Protein AF-A0A2G9QED4-F1 (afdb_monomer)

Secondary structure (DSSP, 8-state):
--------HHHHHHHHHHHHHHHHHHHHHHHH---SS-HHHHTHHHHSHHHHHHHHHHH-HHHHHHHHSS-HHHHHHHHHHHHHHHSPP----

pLDDT: mean 87.67, std 11.31, range [48.25, 98.0]

Foldseek 3Di:
DDPPDPPDPVNVVVVVVVVVVVVVVVVVVVVPDDDPADVVRVCCCPPNCCNPPVVVCLVPQVSVCVVVVDGPVVVVVVCVVCVVVPDDDPDDD

Solvent-accessible surface area (backbone atoms only — not comparable to full-atom values): 5810 Å² total; per-residue (Å²): 141,78,89,79,79,77,77,50,70,69,58,55,51,50,53,53,49,52,54,51,52,51,53,50,52,51,51,52,52,60,71,69,53,85,62,95,69,47,71,76,63,73,40,30,72,81,70,22,64,63,65,66,41,44,69,64,28,67,77,33,62,74,56,28,26,72,72,71,74,37,54,72,66,60,47,52,54,52,44,66,74,41,45,83,78,69,53,83,78,88,74,91,124

Organism: Aquarana catesbeiana (NCBI:txid8400)

Sequence (93 aa):
MLAMQYIGPAVIMAAVAALIDEEEEDNRRRRRHRFWIHPIIAQREGRGQFGVLYNDLRAHENKFFNYTRMSIRSFDELLGLLSSHLERQNTSF

Mean predicted aligned error: 10.55 Å

Radius of gyration: 25.97 Å; Cα contacts (8 Å, |Δi|>4): 26; chains: 1; bounding box: 54×49×63 Å

Structure (mmCIF, N/CA/C/O backbone):
data_AF-A0A2G9QED4-F1
#
_entry.id   AF-A0A2G9QED4-F1
#
loop_
_atom_site.group_PDB
_atom_site.id
_atom_site.type_symbol
_atom_site.label_atom_id
_atom_site.label_alt_id
_atom_site.label_comp_id
_atom_site.label_asym_id
_atom_site.label_entity_id
_atom_site.label_seq_id
_atom_site.pdbx_PDB_ins_code
_atom_site.Cartn_x
_atom_site.Cartn_y
_atom_site.Cartn_z
_atom_site.occupancy
_atom_site.B_iso_or_equiv
_atom_site.auth_seq_id
_atom_site.auth_comp_id
_atom_site.auth_asym_id
_atom_site.auth_atom_id
_atom_site.pdbx_PDB_model_num
ATOM 1 N N . MET A 1 1 ? 29.559 -29.863 -46.820 1.00 48.66 1 MET A N 1
ATOM 2 C CA . ME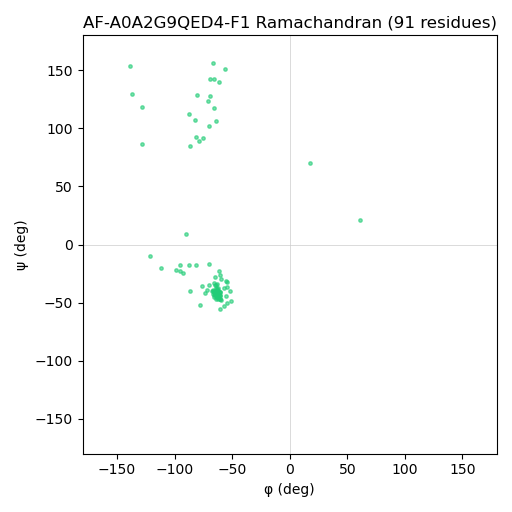T A 1 1 ? 28.679 -29.914 -45.628 1.00 48.66 1 MET A CA 1
ATOM 3 C C . MET A 1 1 ? 29.597 -30.143 -44.432 1.00 48.66 1 MET A C 1
ATOM 5 O O . MET A 1 1 ? 30.226 -31.181 -44.429 1.00 48.66 1 MET A O 1
ATOM 9 N N . LEU A 1 2 ? 29.863 -29.256 -43.473 1.00 49.22 2 LEU A N 1
ATOM 10 C CA . LEU A 1 2 ? 29.222 -28.037 -42.976 1.00 49.22 2 LEU A CA 1
ATOM 11 C C . LEU A 1 2 ? 30.312 -26.969 -42.724 1.00 49.22 2 LEU A C 1
ATOM 13 O O . LEU A 1 2 ? 31.262 -27.239 -41.996 1.00 49.22 2 LEU A O 1
ATOM 17 N N . ALA A 1 3 ? 30.149 -25.749 -43.240 1.00 48.25 3 ALA A N 1
ATOM 18 C CA . ALA A 1 3 ? 30.826 -24.577 -42.680 1.00 48.25 3 ALA A CA 1
ATOM 19 C C . ALA A 1 3 ? 29.933 -24.051 -41.549 1.00 48.25 3 ALA A C 1
ATOM 21 O O . ALA A 1 3 ? 29.036 -23.242 -41.773 1.00 48.25 3 ALA A O 1
ATOM 22 N N . MET A 1 4 ? 30.083 -24.617 -40.352 1.00 52.62 4 MET A N 1
ATOM 23 C CA . MET A 1 4 ? 29.249 -24.269 -39.204 1.00 52.62 4 MET A CA 1
ATOM 24 C C . MET A 1 4 ? 29.746 -22.951 -38.593 1.00 52.62 4 MET A C 1
ATOM 26 O O . MET A 1 4 ? 30.649 -22.937 -37.768 1.00 52.62 4 MET A O 1
ATOM 30 N N . GLN A 1 5 ? 29.198 -21.848 -39.105 1.00 59.47 5 GLN A N 1
ATOM 31 C CA . GLN A 1 5 ? 28.887 -20.579 -38.436 1.00 59.47 5 GLN A CA 1
ATOM 32 C C . GLN A 1 5 ? 29.586 -20.304 -37.079 1.00 59.47 5 GLN A C 1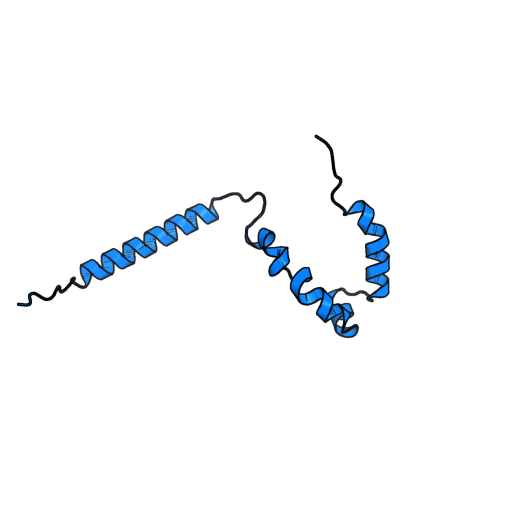
ATOM 34 O O . GLN A 1 5 ? 28.931 -20.247 -36.041 1.00 59.47 5 GLN A O 1
ATOM 39 N N . TYR A 1 6 ? 30.900 -20.059 -37.056 1.00 60.81 6 TYR A N 1
ATOM 40 C CA . TYR A 1 6 ? 31.532 -19.434 -35.887 1.00 60.81 6 TYR A CA 1
ATOM 41 C C . TYR A 1 6 ? 31.310 -17.924 -35.964 1.00 60.81 6 TYR A C 1
ATOM 43 O O . TYR A 1 6 ? 32.072 -17.191 -36.595 1.00 60.81 6 TYR A O 1
ATOM 51 N N . ILE A 1 7 ? 30.234 -17.454 -35.334 1.00 65.12 7 ILE A N 1
ATOM 52 C CA . ILE A 1 7 ? 30.081 -16.033 -35.020 1.00 65.12 7 ILE A CA 1
ATOM 53 C C . ILE A 1 7 ? 31.205 -15.705 -34.031 1.00 65.12 7 ILE A C 1
ATOM 55 O O . ILE A 1 7 ? 31.195 -16.173 -32.894 1.00 65.12 7 ILE A O 1
ATOM 59 N N . GLY A 1 8 ? 32.230 -14.988 -34.497 1.00 75.31 8 GLY A N 1
ATOM 60 C CA . GLY A 1 8 ? 33.411 -14.687 -33.691 1.00 75.31 8 GLY A CA 1
ATOM 61 C C . GLY A 1 8 ? 33.044 -13.968 -32.384 1.00 75.31 8 GLY A C 1
ATOM 62 O O . GLY A 1 8 ? 32.061 -13.223 -32.356 1.00 75.31 8 GLY A O 1
ATOM 63 N N . PRO A 1 9 ? 33.833 -14.135 -31.306 1.00 80.06 9 PRO A N 1
ATOM 64 C CA . PRO A 1 9 ? 33.530 -13.570 -29.988 1.00 80.06 9 PRO A CA 1
ATOM 65 C C . PRO A 1 9 ? 33.322 -12.051 -30.031 1.00 80.06 9 PRO A C 1
ATOM 67 O O . PRO A 1 9 ? 32.482 -11.529 -29.311 1.00 80.06 9 PRO A O 1
ATOM 70 N N . ALA A 1 10 ? 34.002 -11.347 -30.938 1.00 80.56 10 ALA A N 1
ATOM 71 C CA . ALA A 1 10 ? 33.805 -9.916 -31.154 1.00 80.56 10 ALA A CA 1
ATOM 72 C C . ALA A 1 10 ? 32.384 -9.557 -31.629 1.00 80.56 10 ALA A C 1
ATOM 74 O O . ALA A 1 10 ? 31.839 -8.547 -31.199 1.00 80.56 10 ALA A O 1
ATOM 75 N N . VAL A 1 11 ? 31.762 -10.384 -32.476 1.00 85.88 11 VAL A N 1
ATOM 76 C CA . VAL A 1 11 ? 30.401 -10.142 -32.985 1.00 85.88 11 VAL A CA 1
ATOM 77 C C . VAL A 1 11 ? 29.368 -10.375 -31.883 1.00 85.88 11 VAL A C 1
ATOM 79 O O . VAL A 1 11 ? 28.433 -9.592 -31.748 1.00 85.88 11 VAL A O 1
ATOM 82 N N . ILE A 1 12 ? 29.567 -11.403 -31.051 1.00 85.94 12 ILE A N 1
ATOM 83 C CA . ILE A 1 12 ? 28.716 -11.651 -29.878 1.00 85.94 12 ILE A CA 1
ATOM 84 C C . ILE A 1 12 ? 28.849 -10.498 -28.878 1.00 85.94 12 ILE A C 1
ATOM 86 O O . ILE A 1 12 ? 27.839 -9.965 -28.430 1.00 85.94 12 ILE A O 1
ATOM 90 N N . MET A 1 13 ? 30.074 -10.063 -28.572 1.00 90.38 13 MET A N 1
ATOM 91 C CA . MET A 1 13 ? 30.306 -8.944 -27.654 1.00 90.38 13 MET A CA 1
ATOM 92 C C . MET A 1 13 ? 29.722 -7.628 -28.179 1.00 90.38 13 MET A C 1
ATOM 94 O O . MET A 1 13 ? 29.152 -6.874 -27.397 1.00 90.38 13 MET A O 1
ATOM 98 N N . ALA A 1 14 ? 29.804 -7.367 -29.486 1.00 91.44 14 ALA A N 1
ATOM 99 C CA . ALA A 1 14 ? 29.193 -6.189 -30.098 1.00 91.44 14 ALA A CA 1
ATOM 100 C C . ALA A 1 14 ? 27.658 -6.231 -30.028 1.00 91.44 14 ALA A C 1
ATOM 102 O O . ALA A 1 14 ? 27.035 -5.222 -29.714 1.00 91.44 14 ALA A O 1
ATOM 103 N N . ALA A 1 15 ? 27.048 -7.397 -30.267 1.00 92.38 15 ALA A N 1
ATOM 104 C CA . ALA A 1 15 ? 25.604 -7.569 -30.128 1.00 92.38 15 ALA A CA 1
ATOM 105 C C . ALA A 1 15 ? 25.146 -7.391 -28.670 1.00 92.38 15 ALA A C 1
ATOM 107 O O . ALA A 1 15 ? 24.158 -6.709 -28.421 1.00 92.38 15 ALA A O 1
ATOM 108 N N . VAL A 1 16 ? 25.887 -7.946 -27.704 1.00 94.44 16 VAL A N 1
ATOM 109 C CA . VAL A 1 16 ? 25.607 -7.760 -26.270 1.00 94.44 16 VAL A CA 1
ATOM 110 C C . VAL A 1 16 ? 25.742 -6.290 -25.869 1.00 94.44 16 VAL A C 1
ATOM 112 O O . VAL A 1 16 ? 24.860 -5.773 -25.193 1.00 94.44 16 VAL A O 1
ATOM 115 N N . ALA A 1 17 ? 26.797 -5.601 -26.312 1.00 94.38 17 ALA A N 1
ATOM 116 C CA . ALA A 1 17 ? 26.980 -4.177 -26.037 1.00 94.38 17 A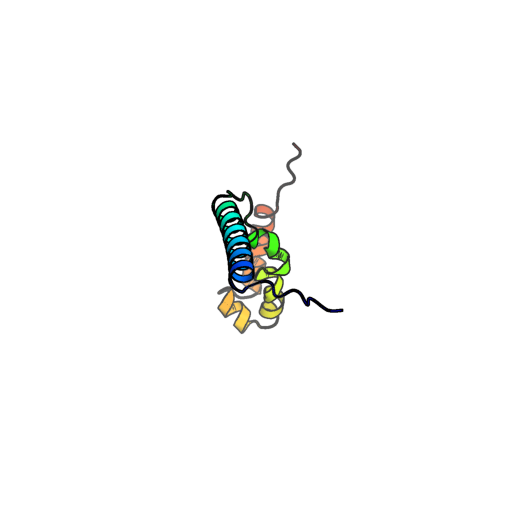LA A CA 1
ATOM 117 C C . ALA A 1 17 ? 25.834 -3.329 -26.612 1.00 94.38 17 ALA A C 1
ATOM 119 O O . ALA A 1 17 ? 25.296 -2.486 -25.904 1.00 94.38 17 ALA A O 1
ATOM 120 N N . ALA A 1 18 ? 25.394 -3.607 -27.845 1.00 93.69 18 ALA A N 1
ATOM 121 C CA . ALA A 1 18 ? 24.273 -2.899 -28.462 1.00 93.69 18 ALA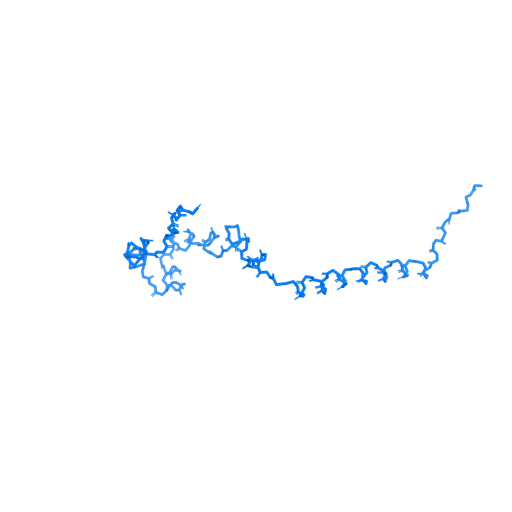 A CA 1
ATOM 122 C C . ALA A 1 18 ? 22.949 -3.096 -27.699 1.00 93.69 18 ALA A C 1
ATOM 124 O O . ALA A 1 18 ? 22.190 -2.143 -27.545 1.00 93.69 18 ALA A O 1
ATOM 125 N N . LEU A 1 19 ? 22.688 -4.305 -27.184 1.00 93.56 19 LEU A N 1
ATOM 126 C CA . LEU A 1 19 ? 21.506 -4.579 -26.356 1.00 93.56 19 LEU A CA 1
ATOM 127 C C . LEU A 1 19 ? 21.556 -3.834 -25.012 1.00 93.56 19 LEU A C 1
ATOM 129 O O . LEU A 1 19 ? 20.536 -3.319 -24.560 1.00 93.56 19 LEU A O 1
ATOM 133 N N . ILE A 1 20 ? 22.735 -3.758 -24.387 1.00 94.19 20 ILE A N 1
ATOM 134 C CA . ILE A 1 20 ? 22.930 -3.011 -23.135 1.00 94.19 20 ILE A CA 1
ATOM 135 C C . ILE A 1 20 ? 22.729 -1.508 -23.375 1.00 94.19 20 ILE A C 1
ATOM 137 O O . ILE A 1 20 ? 22.013 -0.861 -22.611 1.00 94.19 20 ILE A O 1
ATOM 141 N N . ASP A 1 21 ? 23.304 -0.962 -24.449 1.00 93.00 21 ASP A N 1
ATOM 142 C CA . ASP A 1 21 ? 23.158 0.453 -24.804 1.00 93.00 21 ASP A CA 1
ATOM 143 C C . ASP A 1 21 ? 21.690 0.820 -25.081 1.00 93.00 21 ASP A C 1
ATOM 145 O O . ASP A 1 21 ? 21.220 1.868 -24.626 1.00 93.00 21 ASP A O 1
ATOM 149 N N . GLU A 1 22 ? 20.942 -0.047 -25.777 1.00 92.19 22 GLU A N 1
ATOM 150 C CA . GLU A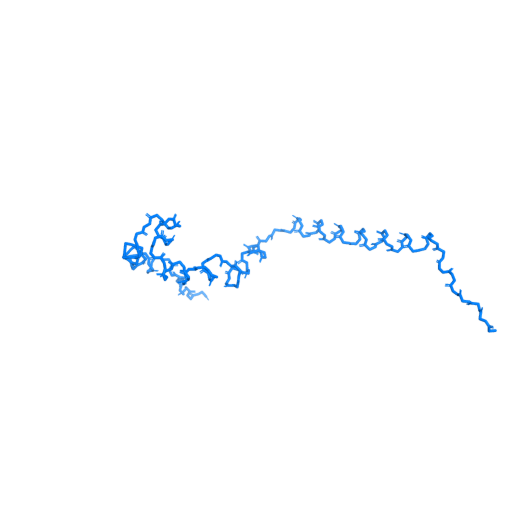 1 22 ? 19.506 0.133 -26.032 1.00 92.19 22 GLU A CA 1
ATOM 151 C C . GLU A 1 22 ? 18.693 0.147 -24.725 1.00 92.19 22 GLU A C 1
ATOM 153 O O . GLU A 1 22 ? 17.878 1.052 -24.507 1.00 92.19 22 GLU A O 1
ATOM 158 N N . GLU A 1 23 ? 18.959 -0.786 -23.806 1.00 92.44 23 GLU A N 1
ATOM 159 C CA . GLU A 1 23 ? 18.307 -0.824 -22.492 1.00 92.44 23 GLU A CA 1
ATOM 160 C C . GLU A 1 23 ? 18.641 0.419 -21.640 1.00 92.44 23 GLU A C 1
ATOM 162 O O . GLU A 1 23 ? 17.766 0.990 -20.970 1.00 92.44 23 GLU A O 1
ATOM 167 N N . GLU A 1 24 ? 19.891 0.887 -21.670 1.00 91.44 24 GLU A N 1
ATOM 168 C CA . GLU A 1 24 ? 20.310 2.108 -20.978 1.00 91.44 24 GLU A CA 1
ATOM 169 C C . GLU A 1 24 ? 19.674 3.374 -21.567 1.00 91.44 24 GLU A C 1
ATOM 171 O O . GLU A 1 24 ? 19.312 4.295 -20.822 1.00 91.44 24 GLU A O 1
ATOM 176 N N . GLU A 1 25 ? 19.545 3.458 -22.892 1.00 89.31 25 GLU A N 1
ATOM 177 C CA . GLU A 1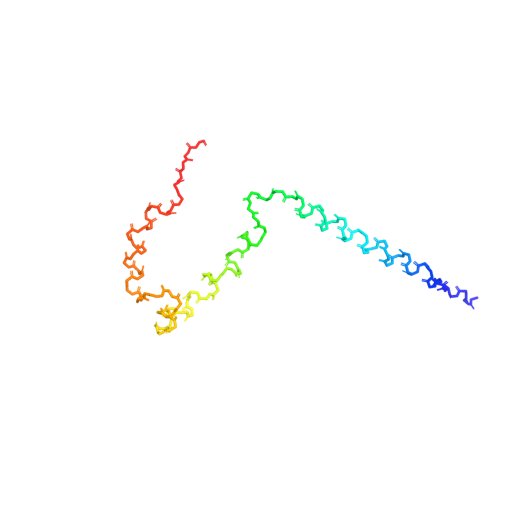 25 ? 18.858 4.544 -23.599 1.00 89.31 25 GLU A CA 1
ATOM 178 C C . GLU A 1 25 ? 17.382 4.616 -23.172 1.00 89.31 25 GLU A C 1
ATOM 180 O O . GLU A 1 25 ? 16.889 5.683 -22.780 1.00 89.31 25 GLU A O 1
ATOM 185 N N . ASP A 1 26 ? 16.694 3.476 -23.141 1.00 87.88 26 ASP A N 1
ATOM 186 C CA . ASP A 1 26 ? 15.303 3.375 -22.698 1.00 87.88 26 ASP A CA 1
ATOM 187 C C . ASP A 1 26 ? 15.134 3.718 -21.216 1.00 87.88 26 ASP A C 1
ATOM 189 O O . ASP A 1 26 ? 14.221 4.464 -20.839 1.00 87.88 26 ASP A O 1
ATOM 193 N N . ASN A 1 27 ? 16.046 3.266 -20.356 1.00 86.12 27 ASN A N 1
ATOM 194 C CA . ASN A 1 27 ? 16.051 3.659 -18.949 1.00 86.12 27 ASN A CA 1
ATOM 195 C C . ASN A 1 27 ? 16.298 5.163 -18.772 1.00 86.12 27 ASN A C 1
ATOM 197 O O . ASN A 1 27 ? 15.641 5.800 -17.941 1.00 86.12 27 ASN A O 1
ATOM 201 N N . ARG A 1 28 ? 17.184 5.773 -19.568 1.00 86.19 28 ARG A N 1
ATOM 202 C CA . ARG A 1 28 ? 17.394 7.232 -19.570 1.00 86.19 28 ARG A CA 1
ATOM 203 C C . ARG A 1 28 ? 16.137 7.979 -20.013 1.00 86.19 28 ARG A C 1
ATOM 205 O O . ARG A 1 28 ? 15.778 8.974 -19.376 1.00 86.19 28 ARG A O 1
ATOM 212 N N . ARG A 1 29 ? 15.427 7.489 -21.034 1.00 83.00 29 ARG A N 1
ATOM 213 C CA . ARG A 1 29 ? 14.134 8.047 -21.475 1.00 83.00 29 ARG A CA 1
ATOM 214 C C . ARG A 1 29 ? 13.077 7.949 -20.375 1.00 83.00 29 ARG A C 1
ATOM 216 O O . ARG A 1 29 ? 12.450 8.958 -20.054 1.00 83.00 29 ARG A O 1
ATOM 223 N N . ARG A 1 30 ? 12.945 6.787 -19.724 1.00 81.75 30 ARG A N 1
ATOM 224 C CA . ARG A 1 30 ? 12.026 6.580 -18.586 1.00 81.75 30 ARG A CA 1
ATOM 225 C C . ARG A 1 30 ? 12.341 7.501 -17.406 1.00 81.75 30 ARG A C 1
ATOM 227 O O . ARG A 1 30 ? 11.418 8.060 -16.825 1.00 81.75 30 ARG A O 1
ATOM 234 N N . ARG A 1 31 ? 13.623 7.709 -17.080 1.00 80.44 31 ARG A N 1
ATOM 235 C CA . ARG A 1 31 ? 14.059 8.626 -16.005 1.00 80.44 31 ARG A CA 1
ATOM 236 C C . ARG A 1 31 ? 13.751 10.095 -16.305 1.00 80.44 31 ARG A C 1
ATOM 238 O O . ARG A 1 31 ? 13.491 10.855 -15.380 1.00 80.44 31 ARG A O 1
ATOM 245 N N . ARG A 1 32 ? 13.796 10.504 -17.577 1.00 81.69 32 ARG A N 1
ATOM 246 C CA . ARG A 1 32 ? 13.476 11.878 -18.012 1.00 81.69 32 ARG A CA 1
ATOM 247 C C . ARG A 1 32 ? 11.973 12.132 -18.148 1.00 81.69 32 ARG A C 1
ATOM 249 O O . ARG A 1 32 ? 11.556 13.288 -18.195 1.00 81.69 32 ARG A O 1
ATOM 256 N N . HIS A 1 33 ? 11.164 11.079 -18.226 1.00 81.00 33 HIS A N 1
ATOM 257 C CA . HIS A 1 33 ? 9.725 11.199 -18.390 1.00 81.00 33 HIS A CA 1
ATOM 258 C C . HIS A 1 33 ? 9.061 11.732 -17.111 1.00 81.00 33 HIS A C 1
ATOM 260 O O . HIS A 1 33 ? 9.180 11.149 -16.032 1.00 81.00 33 HIS A O 1
ATOM 266 N N . ARG A 1 34 ? 8.321 12.841 -17.228 1.00 83.38 34 ARG A N 1
ATOM 267 C CA . ARG A 1 34 ? 7.484 13.355 -16.136 1.00 83.38 34 ARG A CA 1
ATOM 268 C C . ARG A 1 34 ? 6.160 12.605 -16.140 1.00 83.38 34 ARG A C 1
ATOM 270 O O . ARG A 1 34 ? 5.317 12.820 -17.003 1.00 83.38 34 ARG A O 1
ATOM 277 N N . PHE A 1 35 ? 5.976 11.732 -15.160 1.00 84.88 35 PHE A N 1
ATOM 278 C CA . PHE A 1 35 ? 4.718 11.021 -14.978 1.00 84.88 35 PHE A CA 1
ATOM 279 C C . PHE A 1 35 ? 3.692 11.906 -14.263 1.00 84.88 35 PHE A C 1
ATOM 281 O O . PHE A 1 35 ? 3.978 12.423 -13.186 1.00 84.88 35 PHE A O 1
ATOM 288 N N . TRP A 1 36 ? 2.483 12.024 -14.823 1.00 86.62 36 TRP A N 1
ATOM 289 C CA . TRP A 1 36 ? 1.324 12.541 -14.081 1.00 86.62 36 TRP A CA 1
ATOM 290 C 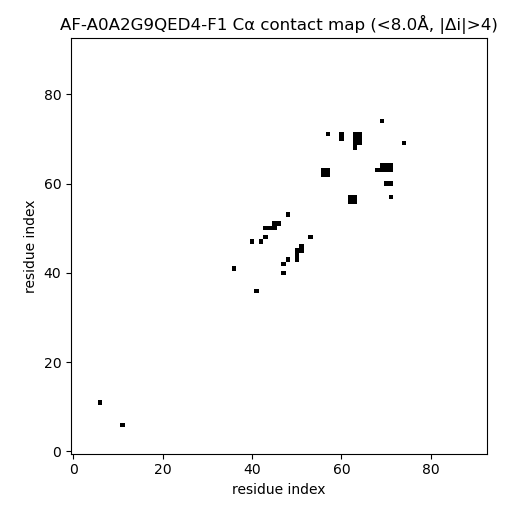C . TRP A 1 36 ? 0.942 11.586 -12.940 1.00 86.62 36 TRP A C 1
ATOM 292 O O . TRP A 1 36 ? 0.738 12.005 -11.807 1.00 86.62 36 TRP A O 1
ATOM 302 N N . ILE A 1 37 ? 0.941 10.279 -13.226 1.00 86.81 37 ILE A N 1
ATOM 303 C CA . ILE A 1 37 ? 0.831 9.202 -12.238 1.00 86.81 37 ILE A CA 1
ATOM 304 C C . ILE A 1 37 ? 1.980 8.228 -12.497 1.00 86.81 37 ILE A C 1
ATOM 306 O O . ILE A 1 37 ? 2.087 7.657 -13.582 1.00 86.81 37 ILE A O 1
ATOM 310 N N . HIS A 1 38 ? 2.868 8.053 -11.517 1.00 89.31 38 HIS A N 1
ATOM 311 C CA . HIS A 1 38 ? 4.021 7.160 -11.652 1.00 89.31 38 HIS A CA 1
ATOM 312 C C . HIS A 1 38 ? 3.566 5.689 -11.777 1.00 89.31 38 HIS A C 1
ATOM 314 O O . HIS A 1 38 ? 2.648 5.297 -11.053 1.00 89.31 38 HIS A O 1
ATOM 320 N N . PRO A 1 39 ? 4.214 4.833 -12.596 1.00 88.44 39 PRO A N 1
ATOM 321 C CA . PRO A 1 39 ? 3.801 3.436 -12.789 1.00 88.44 39 PRO A CA 1
ATOM 322 C C . PRO A 1 39 ? 3.680 2.622 -11.493 1.00 88.44 39 PRO A C 1
ATOM 324 O O . PRO A 1 39 ? 2.807 1.769 -11.374 1.00 88.44 39 PRO A O 1
ATOM 327 N N . ILE A 1 40 ? 4.513 2.925 -10.491 1.00 88.94 40 ILE A N 1
ATOM 328 C CA . ILE A 1 40 ? 4.422 2.318 -9.149 1.00 88.94 40 ILE A CA 1
ATOM 329 C C . ILE A 1 40 ? 3.070 2.629 -8.485 1.00 88.94 40 ILE A C 1
ATOM 331 O O . ILE A 1 40 ? 2.471 1.752 -7.870 1.00 88.94 40 ILE A O 1
ATOM 335 N N . ILE A 1 41 ? 2.571 3.861 -8.628 1.00 90.12 41 ILE A N 1
ATOM 336 C CA . ILE A 1 41 ? 1.286 4.297 -8.064 1.00 90.12 41 ILE A CA 1
ATOM 337 C C . ILE A 1 41 ? 0.125 3.743 -8.896 1.00 90.12 41 ILE A C 1
ATOM 339 O O . ILE A 1 41 ? -0.888 3.344 -8.332 1.00 90.12 41 ILE A O 1
ATOM 343 N N . ALA A 1 42 ? 0.282 3.644 -10.219 1.00 90.81 42 ALA A N 1
ATOM 344 C CA . ALA A 1 42 ? -0.726 3.044 -11.096 1.00 90.81 42 ALA A CA 1
ATOM 345 C C . ALA A 1 42 ? -1.015 1.568 -10.752 1.00 90.81 42 ALA A C 1
ATOM 347 O O . ALA A 1 42 ? -2.116 1.084 -10.977 1.00 90.81 42 ALA A O 1
ATOM 348 N N . GLN A 1 43 ? -0.052 0.859 -10.155 1.00 91.31 43 GLN A N 1
ATOM 349 C CA . GLN A 1 43 ? -0.203 -0.534 -9.714 1.00 91.31 43 GLN A CA 1
ATOM 350 C C . GLN A 1 43 ? -0.718 -0.669 -8.268 1.00 91.31 43 GLN A C 1
ATOM 352 O O . GLN A 1 43 ? -0.718 -1.774 -7.718 1.00 91.31 43 GLN A O 1
ATOM 357 N N . ARG A 1 44 ? -1.143 0.428 -7.621 1.00 90.88 44 ARG A N 1
ATOM 358 C CA . ARG A 1 44 ? -1.530 0.449 -6.198 1.00 90.88 44 ARG A CA 1
ATOM 359 C C . ARG A 1 44 ? -2.690 -0.491 -5.863 1.00 90.88 44 ARG A C 1
ATOM 361 O O . ARG A 1 44 ? -2.724 -0.988 -4.746 1.00 90.88 44 ARG A O 1
ATOM 368 N N . GLU A 1 45 ? -3.602 -0.767 -6.788 1.00 88.12 45 GLU A N 1
ATOM 369 C CA . GLU A 1 45 ? -4.715 -1.691 -6.523 1.00 88.12 45 GLU A CA 1
ATOM 370 C C . GLU A 1 45 ? -4.232 -3.132 -6.307 1.00 88.12 45 GLU A C 1
ATOM 372 O O . GLU A 1 45 ? -4.662 -3.784 -5.363 1.00 88.12 45 GLU A O 1
ATOM 377 N N . GLY A 1 46 ? -3.283 -3.606 -7.123 1.00 88.88 46 GLY A N 1
ATOM 378 C CA . GLY A 1 46 ? -2.764 -4.976 -7.028 1.00 88.88 46 GLY A CA 1
ATOM 379 C C . GLY A 1 46 ? -1.521 -5.140 -6.148 1.00 88.88 46 GLY A C 1
ATOM 380 O O . GLY A 1 46 ? -1.251 -6.235 -5.666 1.00 88.88 46 GLY A O 1
ATOM 381 N N . ARG A 1 47 ? -0.730 -4.076 -5.955 1.00 90.38 47 ARG A N 1
ATOM 382 C CA . ARG A 1 47 ? 0.549 -4.122 -5.212 1.00 90.38 47 ARG A CA 1
ATOM 383 C C . ARG A 1 47 ? 0.605 -3.186 -4.012 1.00 90.38 47 ARG A C 1
ATOM 385 O O . ARG A 1 47 ? 1.565 -3.220 -3.245 1.00 90.38 47 ARG A O 1
ATOM 392 N N . GLY A 1 48 ? -0.372 -2.299 -3.868 1.00 91.06 48 GLY A N 1
ATOM 393 C CA . GLY A 1 48 ? -0.399 -1.348 -2.770 1.00 91.06 48 GLY A CA 1
ATOM 394 C C . GLY A 1 48 ? -0.660 -2.052 -1.448 1.00 91.06 48 GLY A C 1
ATOM 395 O O . GLY A 1 48 ? -1.484 -2.959 -1.364 1.00 91.06 48 GLY A O 1
ATOM 396 N N . GLN A 1 49 ? 0.009 -1.579 -0.396 1.00 89.12 49 GLN A N 1
ATOM 397 C CA . GLN A 1 49 ? -0.104 -2.170 0.940 1.00 89.12 49 GLN A CA 1
ATOM 398 C C . GLN A 1 49 ? -1.555 -2.243 1.420 1.00 89.12 49 GLN A C 1
ATOM 400 O O . GLN A 1 49 ? -1.937 -3.229 2.027 1.00 89.12 49 GLN A O 1
ATOM 405 N N . PHE A 1 50 ? -2.386 -1.247 1.100 1.00 87.56 50 PHE A N 1
ATOM 406 C CA . PHE A 1 50 ? -3.802 -1.291 1.457 1.00 87.56 50 PHE A CA 1
ATOM 407 C C . PHE A 1 50 ? -4.522 -2.491 0.822 1.00 87.56 50 PHE A C 1
ATOM 409 O O . PHE A 1 50 ? -5.081 -3.304 1.543 1.00 87.56 50 PHE A O 1
ATOM 416 N N . GLY A 1 51 ? -4.466 -2.645 -0.506 1.00 86.94 51 GLY A N 1
ATOM 417 C CA . GLY A 1 51 ? -5.174 -3.728 -1.199 1.00 86.94 51 GLY A CA 1
ATOM 418 C C . GLY A 1 51 ? -4.683 -5.123 -0.806 1.00 86.94 51 GLY A C 1
ATOM 419 O O . GLY A 1 51 ? -5.480 -6.050 -0.720 1.00 86.94 51 GLY A O 1
ATOM 420 N N . VAL A 1 52 ? -3.385 -5.260 -0.523 1.00 90.75 52 VAL A N 1
ATOM 421 C CA . VAL A 1 52 ? -2.767 -6.559 -0.218 1.00 90.75 52 VAL A CA 1
ATOM 422 C C . VAL A 1 52 ? -2.878 -6.932 1.261 1.00 90.75 52 VAL A C 1
ATOM 424 O O . VAL A 1 52 ? -3.106 -8.092 1.572 1.00 90.75 52 VAL A O 1
ATOM 427 N N . LEU A 1 53 ? -2.697 -5.978 2.178 1.00 92.25 53 LEU A N 1
ATOM 428 C CA . LEU A 1 53 ? -2.437 -6.268 3.594 1.00 92.25 53 LEU A CA 1
ATOM 429 C C . LEU A 1 53 ? -3.589 -5.864 4.526 1.00 92.25 53 LEU A C 1
ATOM 431 O O . LEU A 1 53 ? -3.667 -6.350 5.652 1.00 92.25 53 LEU A O 1
ATOM 435 N N . TYR A 1 54 ? -4.482 -4.966 4.104 1.00 92.56 54 TYR A N 1
ATOM 436 C CA . TYR A 1 54 ? -5.474 -4.379 5.010 1.00 92.56 54 TYR A CA 1
ATOM 437 C C . TYR A 1 54 ? -6.426 -5.414 5.625 1.00 92.56 54 TYR A C 1
ATOM 439 O O . TYR A 1 54 ? -6.669 -5.373 6.832 1.00 92.56 54 TYR A O 1
ATOM 447 N N . ASN A 1 55 ? -6.924 -6.362 4.826 1.00 92.44 55 ASN A N 1
ATOM 448 C CA . ASN A 1 55 ? -7.833 -7.406 5.311 1.00 92.44 55 ASN A CA 1
ATOM 449 C C . ASN A 1 55 ? -7.147 -8.328 6.329 1.00 92.44 55 ASN A C 1
ATOM 451 O O . ASN A 1 55 ? -7.713 -8.598 7.388 1.00 92.44 55 ASN A O 1
ATOM 455 N N . ASP A 1 56 ? -5.902 -8.724 6.054 1.00 94.81 56 ASP A N 1
ATOM 456 C CA . ASP A 1 56 ? -5.100 -9.555 6.956 1.00 94.81 56 ASP A CA 1
ATOM 457 C C . ASP A 1 56 ? -4.804 -8.828 8.272 1.00 94.81 56 ASP A C 1
ATOM 459 O O . ASP A 1 56 ? -4.913 -9.410 9.352 1.00 94.81 56 ASP A O 1
ATOM 463 N N . LEU A 1 57 ? -4.482 -7.530 8.212 1.00 95.69 57 LEU A N 1
ATOM 464 C CA . LEU A 1 57 ? -4.304 -6.717 9.416 1.00 95.69 57 LEU A CA 1
ATOM 465 C C . LEU A 1 57 ? -5.588 -6.674 10.237 1.00 95.69 57 LEU A C 1
ATOM 467 O O . LEU A 1 57 ? -5.529 -6.843 11.450 1.00 95.69 57 LEU A O 1
ATOM 471 N N . ARG A 1 58 ? -6.743 -6.474 9.598 1.00 95.12 58 ARG A N 1
ATOM 472 C CA . ARG A 1 58 ? -8.028 -6.348 10.296 1.00 95.12 58 ARG A CA 1
ATOM 473 C C . ARG A 1 58 ? -8.448 -7.638 11.009 1.00 95.12 58 ARG A C 1
ATOM 475 O O . ARG A 1 58 ? -9.119 -7.560 12.032 1.00 95.12 58 ARG A O 1
ATOM 482 N N . ALA A 1 59 ? -8.016 -8.802 10.519 1.00 96.69 59 ALA A N 1
ATOM 483 C CA . ALA A 1 59 ? -8.205 -10.088 11.196 1.00 96.69 59 ALA A CA 1
ATOM 484 C C . ALA A 1 59 ? -7.344 -10.243 12.471 1.00 96.69 59 ALA A C 1
ATOM 486 O O . ALA A 1 59 ? -7.618 -11.103 13.309 1.00 96.69 59 ALA A O 1
ATOM 487 N N . HIS A 1 60 ? -6.314 -9.407 12.641 1.00 96.88 60 HIS A N 1
ATOM 488 C CA . HIS A 1 60 ? -5.364 -9.462 13.750 1.00 96.88 60 HIS A CA 1
ATOM 489 C C . HIS A 1 60 ? -5.236 -8.096 14.436 1.00 96.88 60 HIS A C 1
ATOM 491 O O . HIS A 1 60 ? -4.326 -7.318 14.148 1.00 96.88 60 HIS A O 1
ATOM 497 N N . GLU A 1 61 ? -6.119 -7.812 15.396 1.00 95.06 61 GLU A N 1
ATOM 498 C CA . GLU A 1 61 ? -6.242 -6.493 16.037 1.00 95.06 61 GLU A CA 1
ATOM 499 C C . GLU A 1 61 ? -4.919 -5.932 16.592 1.00 95.06 61 GLU A C 1
ATOM 501 O O . GLU A 1 61 ? -4.613 -4.755 16.410 1.00 95.06 61 GLU A O 1
ATOM 506 N N . ASN A 1 62 ? -4.071 -6.767 17.195 1.00 96.88 62 ASN A N 1
ATOM 507 C CA . ASN A 1 62 ? -2.755 -6.338 17.679 1.00 96.88 62 ASN A CA 1
ATOM 508 C C . ASN A 1 62 ? -1.821 -5.880 16.541 1.00 96.88 62 ASN A C 1
ATOM 510 O O . ASN A 1 62 ? -1.050 -4.931 16.704 1.00 96.88 62 ASN A O 1
ATOM 514 N N . LYS A 1 63 ? -1.860 -6.544 15.382 1.00 96.38 63 LYS A N 1
ATOM 515 C CA . LYS A 1 63 ? -1.089 -6.159 14.194 1.00 96.38 63 LYS A CA 1
ATOM 516 C C . LYS A 1 63 ? -1.689 -4.916 13.552 1.00 96.38 63 LYS A C 1
ATOM 518 O O . LYS A 1 63 ? -0.931 -4.005 13.222 1.00 96.38 63 LYS A O 1
ATOM 523 N N . PHE A 1 64 ? -3.017 -4.841 13.465 1.00 96.94 64 PHE A N 1
ATOM 524 C CA . PHE A 1 64 ? -3.729 -3.648 13.016 1.00 96.94 64 PHE A CA 1
ATOM 525 C C . PHE A 1 64 ? -3.338 -2.420 13.838 1.00 96.94 64 PHE A C 1
ATOM 527 O O . PHE A 1 64 ? -2.946 -1.407 13.265 1.00 96.94 64 PHE A O 1
ATOM 534 N N . PHE A 1 65 ? -3.371 -2.523 15.170 1.00 97.31 65 PHE A N 1
ATOM 535 C CA . PHE A 1 65 ? -3.007 -1.431 16.069 1.00 97.31 65 PHE A CA 1
ATOM 536 C C . PHE A 1 65 ? -1.538 -1.033 15.916 1.00 97.31 65 PHE A C 1
ATOM 538 O O . PHE A 1 65 ? -1.218 0.147 15.847 1.00 97.31 65 PHE A O 1
ATOM 545 N N . ASN A 1 66 ? -0.620 -1.993 15.804 1.00 96.69 66 ASN A N 1
ATOM 546 C CA . ASN A 1 66 ? 0.796 -1.674 15.604 1.00 96.69 66 ASN A CA 1
ATOM 547 C C . ASN A 1 66 ? 1.065 -0.970 14.266 1.00 96.69 66 ASN A C 1
ATOM 549 O O . ASN A 1 66 ? 1.937 -0.101 14.200 1.00 96.69 66 ASN A O 1
ATOM 553 N N . TYR A 1 67 ? 0.321 -1.334 13.220 1.00 95.44 67 TYR A N 1
ATOM 554 C CA . TYR A 1 67 ? 0.456 -0.756 11.886 1.00 95.44 67 TYR A CA 1
ATOM 555 C C . TYR A 1 67 ? -0.208 0.626 11.783 1.00 95.44 67 TYR A C 1
ATOM 557 O O . TYR A 1 67 ? 0.434 1.590 11.377 1.00 95.44 67 TYR A O 1
ATOM 565 N N . THR A 1 68 ? -1.479 0.735 12.176 1.00 94.44 68 THR A N 1
ATOM 566 C CA . THR A 1 68 ? -2.292 1.960 12.034 1.00 94.44 68 THR A CA 1
ATOM 567 C C . THR A 1 68 ? -2.163 2.924 13.211 1.00 94.44 68 THR A C 1
ATOM 569 O O . THR A 1 68 ? -2.526 4.089 13.083 1.00 94.44 68 THR A O 1
ATOM 572 N N . ARG A 1 69 ? -1.657 2.449 14.358 1.00 96.81 69 ARG A N 1
ATOM 573 C CA . ARG A 1 69 ? -1.645 3.155 15.654 1.00 96.81 69 ARG A CA 1
ATOM 574 C C . ARG A 1 69 ? -3.036 3.499 16.191 1.00 96.81 69 ARG A C 1
ATOM 576 O O . ARG A 1 69 ? -3.164 4.371 17.045 1.00 96.81 69 ARG A O 1
ATOM 583 N N . MET A 1 70 ? -4.064 2.790 15.726 1.00 96.69 70 MET A N 1
ATOM 584 C CA . MET A 1 70 ? -5.455 2.965 16.135 1.00 96.69 70 MET A CA 1
ATOM 585 C C . MET A 1 70 ? -6.146 1.612 16.316 1.00 96.69 70 MET A C 1
ATOM 587 O O . MET A 1 70 ? -5.769 0.614 15.703 1.00 96.69 70 MET A O 1
ATOM 591 N N . SER A 1 71 ? -7.176 1.570 17.164 1.00 97.44 71 SER A N 1
ATOM 592 C CA . SER A 1 71 ? -8.090 0.422 17.181 1.00 97.44 71 SER A CA 1
ATOM 593 C C . SER A 1 71 ? -8.878 0.368 15.868 1.00 97.44 71 SER A C 1
ATOM 595 O O . SER A 1 71 ? -9.071 1.400 15.220 1.00 97.44 71 SER A O 1
ATOM 597 N N . ILE A 1 72 ? -9.375 -0.815 15.497 1.00 97.12 72 ILE A N 1
ATOM 598 C CA . ILE A 1 72 ? -10.238 -0.975 14.314 1.00 97.12 72 ILE A CA 1
ATOM 599 C C . ILE A 1 72 ? -11.451 -0.045 14.423 1.00 97.12 72 ILE A C 1
ATOM 601 O O . ILE A 1 72 ? -11.756 0.689 13.489 1.00 97.12 72 ILE A O 1
ATOM 605 N N . ARG A 1 73 ? -12.075 0.006 15.606 1.00 97.94 73 ARG A N 1
ATOM 606 C CA . ARG A 1 73 ? -13.221 0.877 15.877 1.00 97.94 73 ARG A CA 1
ATOM 607 C C . ARG A 1 73 ? -12.905 2.351 15.624 1.00 97.94 73 ARG A C 1
ATOM 609 O O . ARG A 1 73 ? -13.633 3.008 14.893 1.00 97.94 73 ARG A O 1
ATOM 616 N N . SER A 1 74 ? -11.829 2.870 16.217 1.00 97.88 74 SER A N 1
ATOM 617 C CA . SER A 1 74 ? -11.458 4.283 16.053 1.00 97.88 74 SER A CA 1
ATOM 618 C C . SER A 1 74 ? -11.098 4.607 14.605 1.00 97.88 74 SER A C 1
ATOM 620 O O . SER A 1 74 ? -11.372 5.707 14.133 1.00 97.88 74 SER A O 1
ATOM 622 N N . PHE A 1 75 ? -10.473 3.660 13.900 1.00 96.44 75 PHE A N 1
ATOM 623 C CA . PHE A 1 75 ? -10.167 3.808 12.482 1.00 96.44 75 PHE A CA 1
ATOM 624 C C . PHE A 1 75 ? -11.450 3.907 11.648 1.00 96.44 75 PHE A C 1
ATOM 626 O O . PHE A 1 75 ? -11.552 4.788 10.801 1.00 96.44 75 PHE A O 1
ATOM 633 N N . ASP A 1 76 ? -12.436 3.049 11.912 1.00 96.62 76 ASP A N 1
ATOM 634 C CA . ASP A 1 76 ? -13.715 3.038 11.195 1.00 96.62 76 ASP A CA 1
ATOM 635 C C . ASP A 1 76 ? -14.560 4.282 11.482 1.00 96.62 76 ASP A C 1
ATOM 637 O O . ASP A 1 76 ? -15.149 4.849 10.562 1.00 96.62 76 ASP A O 1
ATOM 641 N N . GLU A 1 77 ? -14.576 4.748 12.733 1.00 98.00 77 GLU A N 1
ATOM 642 C CA . GLU A 1 77 ? -15.207 6.018 13.113 1.00 98.00 77 GLU A CA 1
ATOM 643 C C . GLU A 1 77 ? -14.565 7.191 12.352 1.00 98.00 77 GLU A C 1
ATOM 645 O O . GLU A 1 77 ? -15.269 8.000 11.745 1.00 98.00 77 GLU A O 1
ATOM 650 N N . LEU A 1 78 ? -13.228 7.253 12.319 1.00 97.00 78 LEU A N 1
ATOM 651 C CA . LEU A 1 78 ? -12.500 8.289 11.583 1.00 97.00 78 LEU A CA 1
ATOM 652 C C . LEU A 1 78 ? -12.767 8.212 10.076 1.00 97.00 78 LEU A C 1
ATOM 654 O O . LEU A 1 78 ? -12.991 9.241 9.437 1.00 97.00 78 LEU A O 1
ATOM 658 N N . LEU A 1 79 ? -12.761 7.004 9.509 1.00 94.94 79 LEU A N 1
ATOM 659 C CA . LEU A 1 79 ? -13.062 6.790 8.100 1.00 94.94 79 LEU A CA 1
ATOM 660 C C . LEU A 1 79 ? -14.479 7.271 7.781 1.00 94.94 79 LEU A C 1
ATOM 662 O O . LEU A 1 79 ? -14.641 8.048 6.850 1.00 94.94 79 LEU A O 1
ATOM 666 N N . GLY A 1 80 ? -15.482 6.911 8.586 1.00 96.50 80 GLY A N 1
ATOM 667 C CA . GLY A 1 80 ? -16.866 7.352 8.393 1.00 96.50 80 GLY A CA 1
ATOM 668 C C . GLY A 1 80 ? -17.034 8.876 8.370 1.00 96.50 80 GLY A C 1
ATOM 669 O O . GLY A 1 80 ? -17.802 9.392 7.561 1.00 96.50 80 GLY A O 1
ATOM 670 N N . LEU A 1 81 ? -16.281 9.604 9.201 1.00 96.31 81 LEU A N 1
ATOM 671 C CA . LEU A 1 81 ? -16.289 11.074 9.213 1.00 96.31 81 LEU A CA 1
ATOM 672 C C . LEU A 1 81 ? -15.643 11.683 7.959 1.00 96.31 81 LEU A C 1
ATOM 674 O O . LEU A 1 81 ? -16.063 12.741 7.486 1.00 96.31 81 LEU A O 1
ATOM 678 N N . LEU A 1 82 ? -14.603 11.034 7.433 1.00 96.00 82 LEU A N 1
ATOM 679 C CA . LEU A 1 82 ? -13.799 11.572 6.339 1.00 96.00 82 LEU A CA 1
ATOM 680 C C . LEU A 1 82 ? -14.236 11.089 4.954 1.00 96.00 82 LEU A C 1
ATOM 682 O O . LEU A 1 82 ? -13.954 11.790 3.986 1.00 96.00 82 LEU A O 1
ATOM 686 N N . SER A 1 83 ? -14.922 9.949 4.830 1.00 93.19 83 SER A N 1
ATOM 687 C CA . SER A 1 83 ? -15.250 9.330 3.535 1.00 93.19 83 SER A CA 1
ATOM 688 C C . SER A 1 83 ? -15.902 10.309 2.560 1.00 93.19 83 SER A C 1
ATOM 690 O O . SER A 1 83 ? -15.403 10.479 1.452 1.00 93.19 83 SER A O 1
ATOM 692 N N . SER A 1 84 ? -16.924 11.052 2.996 1.00 90.75 84 SER A N 1
ATOM 693 C CA . SER A 1 84 ? -17.628 12.033 2.153 1.00 90.75 84 SER A CA 1
ATOM 694 C C . SER A 1 84 ? -16.743 13.178 1.642 1.00 90.75 84 SER A C 1
ATOM 696 O O . SER A 1 84 ? -17.061 13.804 0.633 1.00 90.75 84 SER A O 1
ATOM 698 N N . HIS A 1 85 ? -15.630 13.452 2.324 1.00 91.75 85 HIS A N 1
ATOM 699 C CA . HIS A 1 85 ? -14.665 14.491 1.966 1.00 91.75 85 HIS A CA 1
ATOM 700 C C . HIS A 1 85 ? -13.483 13.948 1.148 1.00 91.75 85 HIS A C 1
ATOM 702 O O . HIS A 1 85 ? -12.757 14.727 0.531 1.00 91.75 85 HIS A O 1
ATOM 708 N N . LEU A 1 86 ? -13.263 12.630 1.163 1.00 90.81 86 LEU A N 1
ATOM 709 C CA . LEU A 1 86 ? -12.181 11.946 0.446 1.00 90.81 86 LEU A CA 1
ATOM 710 C C . LEU A 1 86 ? -12.647 11.328 -0.876 1.00 90.81 86 LEU A C 1
ATOM 712 O O . LEU A 1 86 ? -11.824 11.066 -1.757 1.00 90.81 86 LEU A O 1
ATOM 716 N N . GLU A 1 87 ? -13.946 11.069 -1.013 1.00 88.06 87 GLU A N 1
ATOM 717 C CA . GLU A 1 87 ? -14.535 10.542 -2.236 1.00 88.06 87 GLU A CA 1
ATOM 718 C C . GLU A 1 87 ? -14.349 11.503 -3.413 1.00 88.06 87 GLU A C 1
ATOM 720 O O . GLU A 1 87 ? -14.470 12.727 -3.306 1.00 88.06 87 GLU A O 1
ATOM 725 N 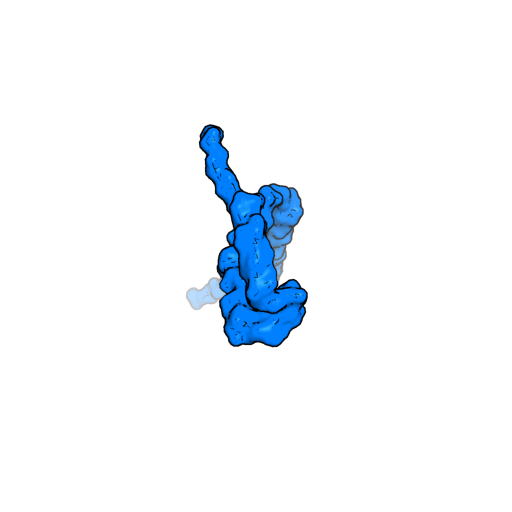N . ARG A 1 88 ? -14.057 10.927 -4.583 1.00 85.50 88 ARG A N 1
ATOM 726 C CA . ARG A 1 88 ? -13.922 11.700 -5.813 1.00 85.50 88 ARG A CA 1
ATOM 727 C C . ARG A 1 88 ? -15.281 12.297 -6.165 1.00 85.50 88 ARG A C 1
ATOM 729 O O . ARG A 1 88 ? -16.214 11.566 -6.484 1.00 85.50 88 ARG A O 1
ATOM 736 N N . GLN A 1 89 ? -15.369 13.621 -6.179 1.00 84.00 89 GLN A N 1
ATOM 737 C CA . GLN A 1 89 ? -16.570 14.299 -6.648 1.00 84.00 89 GLN A CA 1
ATOM 738 C C . GLN A 1 89 ? -16.711 14.112 -8.162 1.00 84.00 89 GLN A C 1
ATOM 740 O O . GLN A 1 89 ? -15.782 14.380 -8.926 1.00 84.00 89 GLN A O 1
ATOM 745 N N . ASN A 1 90 ? -17.880 13.642 -8.600 1.00 80.75 90 ASN A N 1
ATOM 746 C CA . ASN A 1 90 ? -18.234 13.625 -10.014 1.00 80.75 90 ASN A CA 1
ATOM 747 C C . A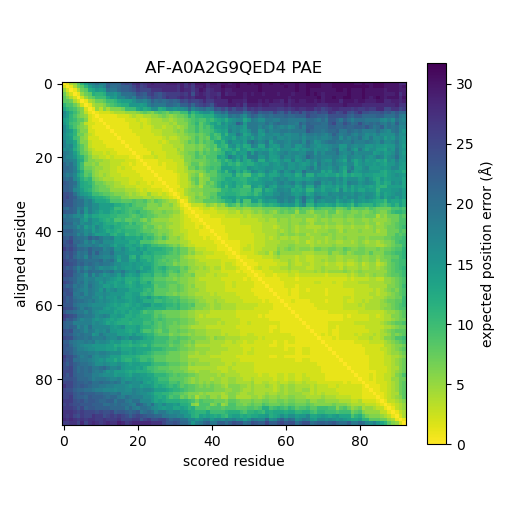SN A 1 90 ? -18.583 15.054 -10.438 1.00 80.75 90 ASN A C 1
ATOM 749 O O . ASN A 1 90 ? -19.726 15.485 -10.308 1.00 80.75 90 ASN A O 1
ATOM 753 N N . THR A 1 91 ? -17.595 15.802 -10.918 1.00 82.81 91 THR A N 1
ATOM 754 C CA . THR A 1 91 ? -17.833 17.115 -11.519 1.00 82.81 91 THR A CA 1
ATOM 755 C C . THR A 1 91 ? -18.138 16.918 -12.999 1.00 82.81 91 THR A C 1
ATOM 757 O O . THR A 1 91 ? -17.261 16.491 -13.751 1.00 82.81 91 THR A O 1
ATOM 760 N N . SER A 1 92 ? -19.376 17.187 -13.416 1.00 77.00 92 SER A N 1
ATOM 761 C CA . SER A 1 92 ? -19.738 17.242 -14.832 1.00 77.00 92 SER A CA 1
ATOM 762 C C . SER A 1 92 ? -19.096 18.484 -15.455 1.00 77.00 92 SER A C 1
ATOM 764 O O . SER A 1 92 ? -19.578 19.596 -15.233 1.00 77.00 92 SER A O 1
ATOM 766 N N . PHE A 1 93 ? -17.999 18.290 -16.180 1.00 60.47 93 PHE A N 1
ATOM 767 C CA . PHE A 1 93 ? -17.463 19.257 -17.135 1.00 60.47 93 PHE A CA 1
ATOM 768 C C . PHE A 1 93 ? -17.715 18.740 -18.547 1.00 60.47 93 PHE A C 1
ATOM 770 O O . PHE A 1 93 ? -17.620 17.503 -18.730 1.00 60.47 93 PHE A O 1
#